Protein AF-A0AAU9XIG7-F1 (afdb_monomer_lite)

Sequence (114 aa):
MHVGFRYLTNIAGVFAHSSILSTRSTVFETIRKERELNEDQKFPALFMWNGRKDKNWLRWAAHTAECFMDLKIQTDFQVNYAMQGHEIISDEIFYLRRWVEQMIPNLDRNANYH

pLDDT: mean 87.99, std 13.89, range [39.47, 98.31]

Structure (mmCIF, N/CA/C/O backbone):
data_AF-A0AAU9XIG7-F1
#
_entry.id   AF-A0AAU9XIG7-F1
#
loop_
_atom_site.group_PDB
_atom_site.id
_atom_site.type_symbol
_atom_site.label_atom_id
_atom_site.label_alt_id
_atom_site.label_comp_id
_atom_site.label_asym_id
_atom_site.label_entity_id
_atom_site.label_seq_id
_atom_site.pdbx_PDB_ins_code
_atom_site.Cartn_x
_atom_site.Cartn_y
_atom_site.Cartn_z
_atom_site.occupancy
_atom_site.B_iso_or_equiv
_atom_site.auth_seq_id
_atom_site.auth_comp_id
_atom_site.auth_asym_id
_atom_site.auth_atom_id
_atom_site.pdbx_PDB_model_num
ATOM 1 N N . MET A 1 1 ? -6.261 -3.124 -3.056 1.00 95.69 1 MET A N 1
ATOM 2 C CA . MET A 1 1 ? -6.395 -2.006 -2.088 1.00 95.69 1 MET A CA 1
ATOM 3 C C . MET A 1 1 ? -7.810 -1.864 -1.521 1.00 95.69 1 MET A C 1
ATOM 5 O O . MET A 1 1 ? -7.970 -2.156 -0.348 1.00 95.69 1 MET A O 1
ATOM 9 N N . HIS A 1 2 ? -8.847 -1.497 -2.294 1.00 97.31 2 HIS A N 1
ATOM 10 C CA . HIS A 1 2 ? -10.202 -1.275 -1.738 1.00 97.31 2 HIS A CA 1
ATOM 11 C C . HIS A 1 2 ? -10.754 -2.428 -0.886 1.00 97.31 2 HIS A C 1
ATOM 13 O O . HIS A 1 2 ? -11.307 -2.168 0.174 1.00 97.31 2 HIS A O 1
ATOM 19 N N . VAL A 1 3 ? -10.600 -3.678 -1.330 1.00 97.19 3 VAL A N 1
ATOM 20 C CA . VAL A 1 3 ? -11.123 -4.844 -0.598 1.00 97.19 3 VAL A CA 1
ATOM 21 C C . VAL A 1 3 ? -10.411 -5.039 0.745 1.00 97.19 3 VAL A C 1
ATOM 23 O O . VAL A 1 3 ? -11.060 -5.053 1.788 1.00 97.19 3 VAL A O 1
ATOM 26 N N . GLY A 1 4 ? -9.077 -5.121 0.728 1.00 97.25 4 GLY A N 1
ATOM 27 C CA . GLY A 1 4 ? -8.281 -5.386 1.932 1.00 97.25 4 GLY A CA 1
ATOM 28 C C . GLY A 1 4 ? -8.365 -4.292 2.998 1.00 97.25 4 GLY A C 1
ATOM 29 O O . GLY A 1 4 ? -8.332 -4.598 4.177 1.00 97.25 4 GLY A O 1
ATOM 30 N N . PHE A 1 5 ? -8.539 -3.027 2.609 1.00 97.62 5 PHE A N 1
ATOM 31 C CA . PHE A 1 5 ? -8.561 -1.914 3.570 1.00 97.62 5 PHE A CA 1
ATOM 32 C C . PHE A 1 5 ? -9.958 -1.448 3.992 1.00 97.62 5 PHE A C 1
ATOM 34 O O . PHE A 1 5 ? -10.059 -0.540 4.808 1.00 97.62 5 PHE A O 1
ATOM 41 N N . ARG A 1 6 ? -11.031 -2.010 3.423 1.00 96.69 6 ARG A N 1
ATOM 42 C CA . ARG A 1 6 ? -12.412 -1.621 3.779 1.00 96.69 6 ARG A CA 1
ATOM 43 C C . ARG A 1 6 ? -13.279 -2.773 4.258 1.00 96.69 6 ARG A C 1
ATOM 45 O O . ARG A 1 6 ? -14.289 -2.527 4.900 1.00 96.69 6 ARG A O 1
ATOM 52 N N . TYR A 1 7 ? -12.947 -4.001 3.872 1.00 95.62 7 TYR A N 1
ATOM 53 C CA . TYR A 1 7 ? -13.810 -5.157 4.116 1.00 95.62 7 TYR A CA 1
ATOM 54 C C . TYR A 1 7 ? -13.054 -6.340 4.720 1.00 95.62 7 TYR A C 1
ATOM 56 O O . TYR A 1 7 ? -13.626 -7.072 5.517 1.00 95.62 7 TYR A O 1
ATOM 64 N N . LEU A 1 8 ? -11.780 -6.530 4.360 1.00 95.12 8 LEU A N 1
ATOM 65 C CA . LEU A 1 8 ? -10.948 -7.645 4.824 1.00 95.12 8 LEU A CA 1
ATOM 66 C C . LEU A 1 8 ? -9.695 -7.138 5.550 1.00 95.12 8 LEU A C 1
ATOM 68 O O . LEU A 1 8 ? -8.574 -7.461 5.164 1.00 95.12 8 LEU A O 1
ATOM 72 N N . THR A 1 9 ? -9.876 -6.316 6.585 1.00 94.69 9 THR A N 1
ATOM 73 C CA . THR A 1 9 ? -8.765 -5.665 7.310 1.00 94.69 9 THR A CA 1
ATOM 74 C C . THR A 1 9 ? -7.953 -6.624 8.187 1.00 94.69 9 THR A C 1
ATOM 76 O O . THR A 1 9 ? -6.874 -6.270 8.653 1.00 94.69 9 THR A O 1
ATOM 79 N N . ASN A 1 10 ? -8.427 -7.858 8.375 1.00 91.62 10 ASN A N 1
ATOM 80 C CA . ASN A 1 10 ? -7.782 -8.908 9.164 1.00 91.62 10 ASN A CA 1
ATOM 81 C C . ASN A 1 10 ? -6.833 -9.821 8.359 1.00 91.62 10 ASN A C 1
ATOM 83 O O . ASN A 1 10 ? -6.356 -10.821 8.895 1.00 91.62 10 ASN A O 1
ATOM 87 N N . ILE A 1 11 ? -6.568 -9.519 7.085 1.00 95.12 11 ILE A N 1
ATOM 88 C CA . ILE A 1 11 ? -5.573 -10.246 6.281 1.00 95.12 11 ILE A CA 1
ATOM 89 C C . ILE A 1 11 ? -4.152 -9.752 6.583 1.00 95.12 11 ILE A C 1
ATOM 91 O O . ILE A 1 11 ? -3.956 -8.620 7.017 1.00 95.12 11 ILE A O 1
ATOM 95 N N . ALA A 1 12 ? -3.145 -10.586 6.313 1.00 94.88 12 ALA A N 1
ATOM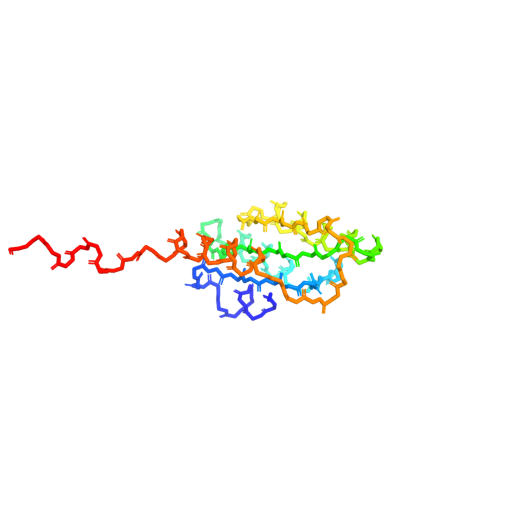 96 C CA . ALA A 1 12 ? -1.747 -10.248 6.597 1.00 94.88 12 ALA A CA 1
ATOM 97 C C . ALA A 1 12 ? -1.232 -9.064 5.756 1.00 94.88 12 ALA A C 1
ATOM 99 O O . ALA A 1 12 ? -0.480 -8.222 6.243 1.00 94.88 12 ALA A O 1
ATOM 100 N N . GLY A 1 13 ? -1.653 -8.980 4.493 1.00 96.88 13 GLY A N 1
ATOM 101 C CA . GLY A 1 13 ? -1.143 -7.970 3.583 1.00 96.88 13 GLY A CA 1
ATOM 102 C C . GLY A 1 13 ? -1.942 -7.829 2.291 1.00 96.88 13 GLY A C 1
ATOM 103 O O . GLY A 1 13 ? -2.711 -8.705 1.899 1.00 96.88 13 GLY A O 1
ATOM 104 N N . VAL A 1 14 ? -1.735 -6.702 1.620 1.00 97.94 14 VAL A N 1
ATOM 105 C CA . VAL A 1 14 ? -2.240 -6.365 0.291 1.00 97.94 14 VAL A CA 1
ATOM 106 C C . VAL A 1 14 ? -1.040 -6.011 -0.575 1.00 97.94 14 VAL A C 1
ATOM 108 O O . VAL A 1 14 ? -0.219 -5.199 -0.171 1.00 97.94 14 VAL A O 1
ATOM 111 N N . PHE A 1 15 ? -0.959 -6.545 -1.789 1.00 96.38 15 PHE A N 1
ATOM 112 C CA . PHE A 1 15 ? -0.013 -6.055 -2.789 1.00 96.38 15 PHE A CA 1
ATOM 113 C C . PHE A 1 15 ? -0.753 -5.353 -3.932 1.00 96.38 15 PHE A C 1
ATOM 115 O O . PHE A 1 15 ? -1.921 -5.646 -4.212 1.00 96.38 15 PHE A O 1
ATOM 122 N N . ALA A 1 16 ? -0.099 -4.386 -4.567 1.00 95.06 16 ALA A N 1
ATOM 123 C CA . ALA A 1 16 ? -0.656 -3.612 -5.663 1.00 95.06 16 ALA A CA 1
ATOM 124 C C . ALA A 1 16 ? 0.424 -3.299 -6.706 1.00 95.06 16 ALA A C 1
ATOM 126 O O . ALA A 1 16 ? 1.446 -2.684 -6.401 1.00 95.06 16 ALA A O 1
ATOM 127 N N . HIS A 1 17 ? 0.179 -3.707 -7.949 1.00 90.75 17 HIS A N 1
ATOM 128 C CA . HIS A 1 17 ? 1.080 -3.460 -9.071 1.00 90.75 17 HIS A CA 1
ATOM 129 C C . HIS A 1 17 ? 0.527 -2.364 -9.966 1.00 90.75 17 HIS A C 1
ATOM 131 O O . HIS A 1 17 ? -0.654 -2.399 -10.315 1.00 90.75 17 HIS A O 1
ATOM 137 N N . SER A 1 18 ? 1.366 -1.386 -10.306 1.00 89.50 18 SER A N 1
ATOM 138 C CA . SER A 1 18 ? 1.028 -0.280 -11.206 1.00 89.50 18 SER A CA 1
ATOM 139 C C . SER A 1 18 ? -0.339 0.338 -10.893 1.00 89.50 18 SER A C 1
ATOM 141 O O . SER A 1 18 ? -1.140 0.595 -11.783 1.00 89.50 18 SER A O 1
ATOM 143 N N . SER A 1 19 ? -0.634 0.526 -9.607 1.00 92.44 19 SER A N 1
ATOM 144 C CA . SER A 1 19 ? -1.968 0.861 -9.108 1.00 92.44 19 SER A CA 1
ATOM 145 C C . SER A 1 19 ? -1.915 2.091 -8.217 1.00 92.44 19 SER A C 1
ATOM 147 O O . SER A 1 19 ? -1.003 2.243 -7.405 1.00 92.44 19 SER A O 1
ATOM 149 N N . ILE A 1 20 ? -2.940 2.932 -8.326 1.00 96.00 20 ILE A N 1
ATOM 150 C CA . ILE A 1 20 ? -3.071 4.177 -7.566 1.00 96.00 20 ILE A CA 1
ATOM 151 C C . ILE A 1 20 ? -4.441 4.254 -6.900 1.00 96.00 20 ILE A C 1
ATOM 153 O O . ILE A 1 20 ? -5.388 3.575 -7.305 1.00 96.00 20 ILE A O 1
ATOM 157 N N . LEU A 1 21 ? -4.558 5.118 -5.898 1.00 96.94 21 LEU A N 1
ATOM 158 C CA . LEU A 1 21 ? -5.838 5.598 -5.398 1.00 96.94 21 LEU A CA 1
ATOM 159 C C . LEU A 1 21 ? -5.935 7.102 -5.640 1.00 96.94 21 LEU A C 1
ATOM 161 O O . LEU A 1 21 ? -4.947 7.829 -5.572 1.00 96.94 21 LEU A O 1
ATOM 165 N N . SER A 1 22 ? -7.148 7.589 -5.889 1.00 93.25 22 SER A N 1
ATOM 166 C CA . SER A 1 22 ? -7.399 9.030 -5.869 1.00 93.25 22 SER A CA 1
ATOM 167 C C . SER A 1 22 ? -7.125 9.594 -4.473 1.00 93.25 22 SER A C 1
ATOM 169 O O . SER A 1 22 ? -7.426 8.931 -3.481 1.00 93.25 22 SER A O 1
ATOM 171 N N . THR A 1 23 ? -6.696 10.852 -4.383 1.00 87.38 23 THR A N 1
ATOM 172 C CA . THR A 1 23 ? -6.423 11.551 -3.109 1.00 87.38 23 THR A CA 1
ATOM 173 C C . THR A 1 23 ? -7.605 11.554 -2.135 1.00 87.38 23 THR A C 1
ATOM 175 O O . THR A 1 23 ? -7.422 11.539 -0.924 1.00 87.38 23 THR A O 1
ATOM 178 N N . ARG A 1 24 ? -8.835 11.520 -2.663 1.00 92.19 24 ARG A N 1
ATOM 179 C CA . ARG A 1 24 ? -10.092 11.451 -1.898 1.00 92.19 24 ARG A CA 1
ATOM 180 C C . ARG A 1 24 ? -10.689 10.044 -1.851 1.00 92.19 24 ARG A C 1
ATOM 182 O O . ARG A 1 24 ? -11.903 9.889 -1.741 1.00 92.19 24 ARG A O 1
ATOM 189 N N . SER A 1 25 ? -9.863 9.012 -2.017 1.00 97.12 25 SER A N 1
ATOM 190 C CA . SER A 1 25 ? -10.346 7.634 -1.985 1.00 97.12 25 SER A CA 1
ATOM 191 C C . SER A 1 25 ? -11.010 7.349 -0.646 1.00 97.12 25 SER A C 1
ATOM 193 O O . SER A 1 25 ? -10.441 7.609 0.415 1.00 97.12 25 SER A O 1
ATOM 195 N N . THR A 1 26 ? -12.185 6.728 -0.697 1.00 97.38 26 THR A N 1
ATOM 196 C CA . THR A 1 26 ? -12.910 6.294 0.501 1.00 97.38 26 THR A CA 1
ATOM 197 C C . THR A 1 26 ? -12.106 5.304 1.344 1.00 97.38 26 THR A C 1
ATOM 199 O O . THR A 1 26 ? -12.439 5.106 2.501 1.00 97.38 26 THR A O 1
ATOM 202 N N . VAL A 1 27 ? -11.060 4.676 0.790 1.00 98.12 27 VAL A N 1
ATOM 203 C CA . VAL A 1 27 ? -10.132 3.823 1.552 1.00 98.12 27 VAL A CA 1
ATOM 204 C C . VAL A 1 27 ? -9.468 4.609 2.677 1.00 98.12 27 VAL A C 1
ATOM 206 O O . VAL A 1 27 ? -9.472 4.149 3.812 1.00 98.12 27 VAL A O 1
ATOM 209 N N . PHE A 1 28 ? -8.940 5.797 2.378 1.00 97.94 28 PHE A N 1
ATOM 210 C CA . PHE A 1 28 ? -8.247 6.614 3.372 1.00 97.94 28 PHE A CA 1
ATOM 211 C C . PHE A 1 28 ? -9.211 7.085 4.463 1.00 97.94 28 PHE A C 1
ATOM 213 O O . PHE A 1 28 ? -8.890 7.003 5.643 1.00 97.94 28 PHE A O 1
ATOM 220 N N . GLU A 1 29 ? -10.421 7.492 4.074 1.00 96.88 29 GLU A N 1
ATOM 221 C CA . GLU A 1 29 ? -11.477 7.879 5.015 1.00 96.88 29 GLU A CA 1
ATOM 222 C C . GLU A 1 29 ? -11.920 6.721 5.915 1.00 96.88 29 GLU A C 1
ATOM 224 O O . GLU A 1 29 ? -12.108 6.917 7.113 1.00 96.88 29 GLU A O 1
ATOM 229 N N . THR A 1 30 ? -12.069 5.511 5.367 1.00 96.88 30 THR A N 1
ATOM 230 C CA . THR A 1 30 ? -12.408 4.321 6.159 1.00 96.88 30 THR A CA 1
ATOM 231 C C . THR A 1 30 ? -11.323 4.025 7.194 1.00 96.88 30 THR A C 1
ATOM 233 O O . THR A 1 30 ? -11.650 3.887 8.368 1.00 96.88 30 THR A O 1
ATOM 236 N N . ILE A 1 31 ? -10.045 4.020 6.795 1.00 97.19 31 ILE A N 1
ATOM 237 C CA . ILE A 1 31 ? -8.927 3.765 7.718 1.00 97.19 31 ILE A CA 1
ATOM 238 C C . ILE A 1 31 ? -8.881 4.817 8.836 1.00 97.19 31 ILE A C 1
ATOM 240 O O . ILE A 1 31 ? -8.710 4.453 9.998 1.00 97.19 31 ILE A O 1
ATOM 244 N N . ARG A 1 32 ? -9.049 6.111 8.512 1.00 96.25 32 ARG A N 1
ATOM 245 C CA . ARG A 1 32 ? -9.079 7.190 9.521 1.00 96.25 32 ARG A CA 1
ATOM 246 C C . ARG A 1 32 ? -10.181 6.962 10.547 1.00 96.25 32 ARG A C 1
ATOM 248 O O . ARG A 1 32 ? -9.893 6.912 11.735 1.00 96.25 32 ARG A O 1
ATOM 255 N N . LYS A 1 33 ? -11.416 6.760 10.082 1.00 96.38 33 LYS A N 1
ATOM 256 C CA . LYS A 1 33 ? -12.581 6.572 10.957 1.00 96.38 33 LYS A CA 1
ATOM 257 C C . LYS A 1 33 ? -12.454 5.341 11.843 1.00 96.38 33 LYS A C 1
ATOM 259 O O . LYS A 1 33 ? -12.781 5.396 13.020 1.00 96.38 33 LYS A O 1
ATOM 264 N N . GLU A 1 34 ? -11.985 4.227 11.292 1.00 95.50 34 GLU A N 1
ATOM 265 C CA . GLU A 1 34 ? -11.788 3.006 12.074 1.00 95.50 34 GLU A CA 1
ATOM 266 C C . GLU A 1 34 ? -10.712 3.186 13.153 1.00 95.50 34 GLU A C 1
ATOM 268 O O . GLU A 1 34 ? -10.898 2.705 14.266 1.00 95.50 34 GLU A O 1
ATOM 273 N N . ARG A 1 35 ? -9.641 3.941 12.871 1.00 93.56 35 ARG A N 1
ATOM 274 C CA . ARG A 1 35 ? -8.614 4.283 13.870 1.00 93.56 35 ARG A CA 1
ATOM 275 C C . ARG A 1 35 ? -9.097 5.267 14.930 1.00 93.56 35 ARG A C 1
ATOM 277 O O . ARG A 1 35 ? -8.706 5.142 16.081 1.00 93.56 35 ARG A O 1
ATOM 284 N N . GLU A 1 36 ? -9.938 6.230 14.561 1.00 95.62 36 GLU A N 1
ATOM 285 C CA . GLU A 1 36 ? -10.582 7.136 15.524 1.00 95.62 36 GLU A CA 1
ATOM 286 C C . GLU A 1 36 ? -11.482 6.369 16.504 1.00 95.62 36 GLU A C 1
ATOM 288 O O . GLU A 1 36 ? -11.570 6.731 17.674 1.00 95.62 36 GLU A O 1
ATOM 293 N N . LEU A 1 37 ? -12.140 5.305 16.033 1.00 95.44 37 LEU A N 1
ATOM 294 C CA . LEU A 1 37 ? -12.983 4.438 16.860 1.00 95.44 37 LEU A CA 1
ATOM 295 C C . LEU A 1 37 ? -12.170 3.434 17.689 1.00 95.44 37 LEU A C 1
ATOM 297 O O . LEU A 1 37 ? -12.574 3.091 18.799 1.00 95.44 37 LEU A O 1
ATOM 301 N N . ASN A 1 38 ? -11.062 2.937 17.141 1.00 94.12 38 ASN A N 1
ATOM 302 C CA . ASN A 1 38 ? -10.185 1.961 17.771 1.00 94.12 38 ASN A CA 1
ATOM 303 C C . ASN A 1 38 ? -8.732 2.195 17.334 1.00 94.12 38 ASN A C 1
ATOM 305 O O . ASN A 1 38 ? -8.323 1.769 16.252 1.00 94.12 38 ASN A O 1
ATOM 309 N N . GLU A 1 39 ? -7.938 2.837 18.191 1.00 90.38 39 GLU A N 1
ATOM 310 C CA . GLU A 1 39 ? -6.537 3.170 17.896 1.00 90.38 39 GLU A CA 1
ATOM 311 C C . GLU A 1 39 ? -5.671 1.918 17.657 1.00 90.38 39 GLU A C 1
ATOM 313 O O . GLU A 1 39 ? -4.759 1.941 16.828 1.00 90.38 39 GLU A O 1
ATOM 318 N N . ASP A 1 40 ? -6.022 0.798 18.298 1.00 90.81 40 ASP A N 1
ATOM 319 C CA . ASP A 1 40 ? -5.342 -0.494 18.164 1.00 90.81 40 ASP A CA 1
ATOM 320 C C . ASP A 1 40 ? -5.809 -1.304 16.940 1.00 90.81 40 ASP A C 1
ATOM 322 O O . ASP A 1 40 ? -5.346 -2.432 16.717 1.00 90.81 40 ASP A O 1
ATOM 326 N N . GLN A 1 41 ? -6.732 -0.763 16.131 1.00 92.19 41 GLN A N 1
ATOM 327 C CA . GLN A 1 41 ? -7.214 -1.425 14.923 1.00 92.19 41 GLN A CA 1
ATOM 328 C C . GLN A 1 41 ? -6.047 -1.702 13.974 1.00 92.19 41 GLN A C 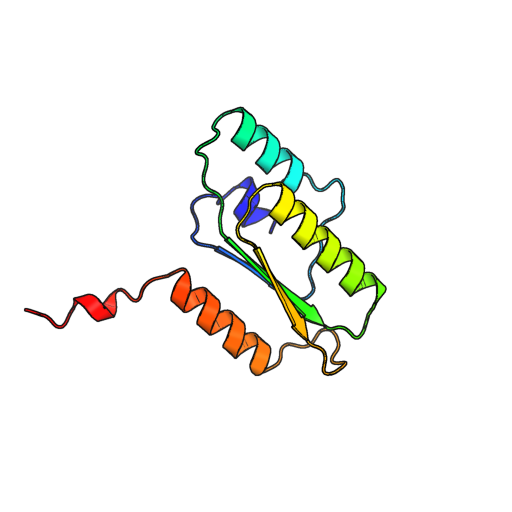1
ATOM 330 O O . GLN A 1 41 ? -5.413 -0.802 13.414 1.00 92.19 41 GLN A O 1
ATOM 335 N N . LYS A 1 42 ? -5.796 -2.991 13.745 1.00 91.75 42 LYS A N 1
ATOM 336 C CA . LYS A 1 42 ? -4.796 -3.439 12.781 1.00 91.75 42 LYS A CA 1
ATOM 337 C C . LYS A 1 42 ? -5.361 -3.395 11.367 1.00 91.75 42 LYS A C 1
ATOM 339 O O . LYS A 1 42 ? -6.543 -3.643 11.131 1.00 91.75 42 LYS A O 1
ATOM 344 N N . PHE A 1 43 ? -4.467 -3.109 10.434 1.00 96.88 43 PHE A N 1
ATOM 345 C CA . PHE A 1 43 ? -4.719 -3.099 9.001 1.00 96.88 43 PHE A CA 1
ATOM 346 C C . PHE A 1 43 ? -3.635 -3.916 8.299 1.00 96.88 43 PHE A C 1
ATOM 348 O O . PHE A 1 43 ? -2.522 -4.011 8.829 1.00 96.88 43 PHE A O 1
ATOM 355 N N . PRO A 1 44 ? -3.925 -4.476 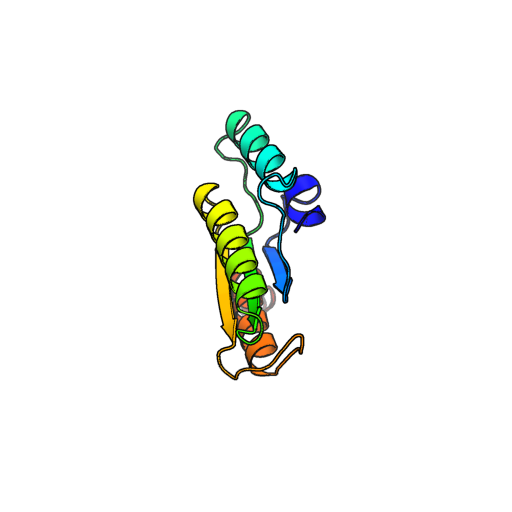7.113 1.00 97.38 44 PRO A N 1
ATOM 356 C CA . PRO A 1 44 ? -2.940 -5.241 6.368 1.00 97.38 44 PRO A CA 1
ATOM 357 C C . PRO A 1 44 ? -1.747 -4.365 5.985 1.00 97.38 44 PRO A C 1
ATOM 359 O O . PRO A 1 44 ? -1.913 -3.188 5.652 1.00 97.38 44 PRO A O 1
ATOM 362 N N . ALA A 1 45 ? -0.552 -4.954 5.964 1.00 97.56 45 ALA A N 1
ATOM 363 C CA . ALA A 1 45 ? 0.604 -4.314 5.348 1.00 97.56 45 ALA A CA 1
ATOM 364 C C . ALA A 1 45 ? 0.368 -4.122 3.839 1.00 97.56 45 ALA A C 1
ATOM 366 O O . ALA A 1 45 ? -0.405 -4.855 3.217 1.00 97.56 45 ALA A O 1
ATOM 367 N N . LEU A 1 46 ? 1.036 -3.147 3.230 1.00 98.31 46 LEU A N 1
ATOM 368 C CA . LEU A 1 46 ? 0.895 -2.816 1.818 1.00 98.31 46 LEU A CA 1
ATOM 369 C C . LEU A 1 46 ? 2.227 -2.964 1.086 1.00 98.31 46 LEU A C 1
ATOM 371 O O . LEU A 1 46 ? 3.186 -2.279 1.411 1.00 98.31 46 LEU A O 1
ATOM 375 N N . PHE A 1 47 ? 2.265 -3.779 0.039 1.00 97.81 47 PHE A N 1
ATOM 376 C CA . PHE A 1 47 ? 3.345 -3.770 -0.944 1.00 97.81 47 PHE A CA 1
ATOM 377 C C . PHE A 1 47 ? 2.881 -3.071 -2.218 1.00 97.81 47 PHE A C 1
ATOM 379 O O . PHE A 1 47 ? 1.827 -3.393 -2.768 1.00 97.81 47 PHE A O 1
ATOM 386 N N . MET A 1 48 ? 3.666 -2.129 -2.721 1.00 96.25 48 MET A N 1
ATOM 387 C CA . MET A 1 48 ? 3.393 -1.441 -3.976 1.00 96.25 48 MET A CA 1
ATOM 388 C C . MET A 1 48 ? 4.587 -1.555 -4.906 1.00 96.25 48 MET A C 1
ATOM 390 O O . MET A 1 48 ? 5.707 -1.254 -4.511 1.00 96.25 48 MET A O 1
ATOM 394 N N . TRP A 1 49 ? 4.336 -1.908 -6.162 1.00 92.62 49 TRP A N 1
ATOM 395 C CA . TRP A 1 49 ? 5.364 -1.953 -7.196 1.00 92.62 49 TRP A CA 1
ATOM 396 C C . TRP A 1 49 ? 4.936 -1.157 -8.419 1.00 92.62 49 TRP A C 1
ATOM 398 O O . TRP A 1 49 ? 3.832 -1.350 -8.928 1.00 92.62 49 TRP A O 1
ATOM 408 N N . ASN A 1 50 ? 5.802 -0.265 -8.901 1.00 90.38 50 ASN A N 1
ATOM 409 C CA . ASN A 1 50 ? 5.499 0.598 -10.042 1.00 90.38 50 ASN A CA 1
ATOM 410 C C . ASN A 1 50 ? 6.701 0.759 -10.980 1.00 90.38 50 ASN A C 1
ATOM 412 O O . ASN A 1 50 ? 7.843 0.890 -10.540 1.00 90.38 50 ASN A O 1
ATOM 416 N N . GLY A 1 51 ? 6.442 0.804 -12.287 1.00 85.62 51 GLY A N 1
ATOM 417 C CA . GLY A 1 51 ? 7.447 1.159 -13.290 1.00 85.62 51 GLY A CA 1
ATOM 418 C C . GLY A 1 51 ? 7.706 2.667 -13.352 1.00 85.62 51 GLY A C 1
ATOM 419 O O . GLY A 1 51 ? 6.804 3.480 -13.154 1.00 85.62 51 GLY A O 1
ATOM 420 N N . ARG A 1 52 ? 8.942 3.068 -13.678 1.00 81.94 52 ARG A N 1
ATOM 421 C CA . ARG A 1 52 ? 9.330 4.488 -13.813 1.00 81.94 52 ARG A CA 1
ATOM 422 C C . ARG A 1 52 ? 8.939 5.136 -15.149 1.00 81.94 52 ARG A C 1
ATOM 424 O O . ARG A 1 52 ? 9.041 6.356 -15.280 1.00 81.94 52 ARG A O 1
ATOM 431 N N . LYS A 1 53 ? 8.535 4.344 -16.150 1.00 80.88 53 LYS A N 1
ATOM 432 C CA . LYS A 1 53 ? 8.330 4.816 -17.533 1.00 80.88 53 LYS A CA 1
ATOM 433 C C . LYS A 1 53 ? 7.337 5.980 -17.622 1.00 80.88 53 LYS A C 1
ATOM 435 O O . LYS A 1 53 ? 7.620 6.958 -18.311 1.00 80.88 53 LYS A O 1
ATOM 440 N N . ASP A 1 54 ? 6.220 5.8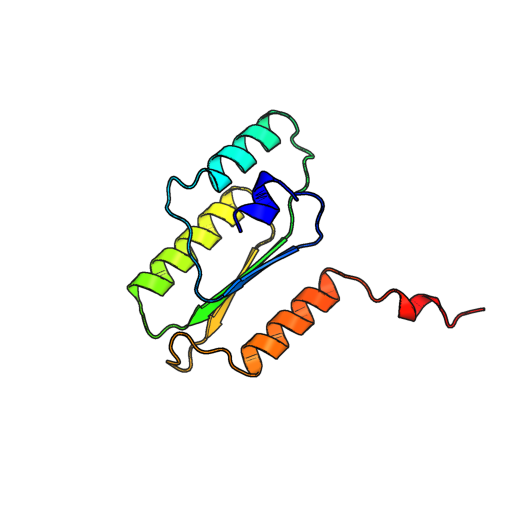99 -16.901 1.00 84.56 54 ASP A N 1
ATOM 441 C CA . ASP A 1 54 ? 5.252 6.991 -16.791 1.00 84.56 54 ASP A CA 1
ATOM 442 C C . ASP A 1 54 ? 5.497 7.795 -15.505 1.00 84.56 54 ASP A C 1
ATOM 444 O O . ASP A 1 54 ? 5.204 7.353 -14.392 1.00 84.56 54 ASP A O 1
ATOM 448 N N . LYS A 1 55 ? 6.045 9.005 -15.662 1.00 87.00 55 LYS A N 1
ATOM 449 C CA . LYS A 1 55 ? 6.382 9.891 -14.537 1.00 87.00 55 LYS A CA 1
ATOM 450 C C . LYS A 1 55 ? 5.151 10.383 -13.775 1.00 87.00 55 LYS A C 1
ATOM 452 O O . LYS A 1 55 ? 5.255 10.609 -12.570 1.00 87.00 55 LYS A O 1
ATOM 457 N N . ASN A 1 56 ? 4.022 10.583 -14.453 1.00 91.12 56 ASN A N 1
ATOM 458 C CA . ASN A 1 56 ? 2.797 11.046 -13.803 1.00 91.12 56 ASN A CA 1
ATOM 459 C C . ASN A 1 56 ? 2.185 9.909 -12.995 1.00 91.12 56 ASN A C 1
ATOM 461 O O . ASN A 1 56 ? 1.856 10.100 -11.826 1.00 91.12 56 ASN A O 1
ATOM 465 N N . TRP A 1 57 ? 2.144 8.711 -13.580 1.00 88.94 57 TRP A N 1
ATOM 466 C CA . TRP A 1 57 ? 1.692 7.518 -12.878 1.00 88.94 57 TRP A CA 1
ATOM 467 C C . TRP A 1 57 ? 2.544 7.225 -11.644 1.00 88.94 57 TRP A C 1
ATOM 469 O O . TRP A 1 57 ? 2.008 7.051 -10.551 1.00 88.94 57 TRP A O 1
ATOM 479 N N . LEU A 1 58 ? 3.875 7.264 -11.783 1.00 91.62 58 LEU A N 1
ATOM 480 C CA . LEU A 1 58 ? 4.790 7.057 -10.661 1.00 91.62 58 LEU A CA 1
ATOM 481 C C . LEU A 1 58 ? 4.571 8.089 -9.546 1.00 91.62 58 LEU A C 1
ATOM 483 O O . LEU A 1 58 ? 4.581 7.726 -8.373 1.00 91.62 58 LEU A O 1
ATOM 487 N N . ARG A 1 59 ? 4.340 9.361 -9.895 1.00 94.44 59 ARG A N 1
ATOM 488 C CA . ARG A 1 59 ? 4.010 10.409 -8.917 1.00 94.44 59 ARG A CA 1
ATOM 489 C C . ARG A 1 59 ? 2.713 10.108 -8.169 1.00 94.44 59 ARG A C 1
ATOM 491 O O . ARG A 1 59 ? 2.667 10.273 -6.956 1.00 94.44 59 ARG A O 1
ATOM 498 N N . TRP A 1 60 ? 1.673 9.654 -8.863 1.00 95.56 60 TRP A N 1
ATOM 499 C CA . TRP A 1 60 ? 0.402 9.294 -8.228 1.00 95.56 60 TRP A CA 1
ATOM 500 C C . TRP A 1 60 ? 0.507 8.033 -7.366 1.00 95.56 60 TRP A C 1
ATOM 502 O O . TRP A 1 60 ? -0.117 7.957 -6.307 1.00 95.56 60 TRP A O 1
ATOM 512 N N . ALA A 1 61 ? 1.325 7.067 -7.778 1.00 95.75 61 ALA A N 1
ATOM 513 C CA . ALA A 1 61 ? 1.604 5.872 -6.995 1.00 95.75 61 ALA A CA 1
ATOM 514 C C . ALA A 1 61 ? 2.402 6.195 -5.726 1.00 95.75 61 ALA A C 1
ATOM 516 O O . ALA A 1 61 ? 2.032 5.734 -4.648 1.00 95.75 61 ALA A O 1
ATOM 517 N N . ALA A 1 62 ? 3.434 7.039 -5.835 1.00 96.38 62 ALA A N 1
ATOM 518 C CA . ALA A 1 62 ? 4.190 7.532 -4.686 1.00 96.38 62 ALA A CA 1
ATOM 519 C C . ALA A 1 62 ? 3.273 8.279 -3.710 1.00 96.38 62 ALA A C 1
ATOM 521 O O . ALA A 1 62 ? 3.262 7.975 -2.523 1.00 96.38 62 ALA A O 1
ATOM 522 N N . HIS A 1 63 ? 2.411 9.161 -4.220 1.00 97.25 63 HIS A N 1
ATOM 523 C CA . HIS A 1 63 ? 1.449 9.873 -3.385 1.00 97.25 63 HIS A CA 1
ATOM 524 C C . HIS A 1 63 ? 0.427 8.939 -2.708 1.00 97.25 63 HIS A C 1
ATOM 526 O O . HIS A 1 63 ? 0.049 9.148 -1.558 1.00 97.25 63 HIS A O 1
ATOM 532 N N . THR A 1 64 ? -0.006 7.877 -3.397 1.00 98.06 64 THR A N 1
ATOM 533 C CA . THR A 1 64 ? -0.849 6.833 -2.793 1.00 98.06 64 THR A CA 1
ATOM 534 C C . THR A 1 64 ? -0.122 6.162 -1.624 1.00 98.06 64 THR A C 1
ATOM 536 O O . THR A 1 64 ? -0.718 6.004 -0.561 1.00 98.06 64 THR A O 1
ATOM 539 N N . ALA A 1 65 ? 1.155 5.800 -1.796 1.00 98.06 65 ALA A N 1
ATOM 540 C CA . ALA A 1 65 ? 1.967 5.190 -0.745 1.00 98.06 65 ALA A CA 1
ATOM 541 C C . ALA A 1 65 ? 2.174 6.134 0.451 1.00 98.06 65 ALA A C 1
ATOM 543 O O . ALA A 1 65 ? 1.979 5.711 1.587 1.00 98.06 65 ALA A O 1
ATOM 544 N N . GLU A 1 66 ? 2.479 7.411 0.203 1.00 97.88 66 GLU A N 1
ATOM 545 C CA . GLU A 1 66 ? 2.585 8.449 1.241 1.00 97.88 66 GLU A CA 1
ATOM 546 C C . GLU A 1 66 ? 1.300 8.540 2.071 1.00 97.88 66 GLU A C 1
ATOM 548 O O . GLU A 1 66 ? 1.352 8.477 3.296 1.00 97.88 66 GLU A O 1
ATOM 553 N N . CYS A 1 67 ? 0.131 8.568 1.420 1.00 97.75 67 CYS A N 1
ATOM 554 C CA . CYS A 1 67 ? -1.155 8.595 2.118 1.00 97.75 67 CYS A CA 1
ATOM 555 C C . CYS A 1 67 ? -1.354 7.375 3.038 1.00 97.75 67 CYS A C 1
ATOM 557 O O . CYS A 1 67 ? -1.903 7.514 4.130 1.00 97.75 67 CYS A O 1
ATOM 559 N N . PHE A 1 68 ? -0.916 6.179 2.631 1.00 97.94 68 PHE A N 1
ATOM 560 C CA . PHE A 1 68 ? -0.948 4.992 3.495 1.00 97.94 68 PHE A CA 1
ATOM 561 C C . PHE A 1 68 ? 0.053 5.090 4.661 1.00 97.94 68 PHE A C 1
ATOM 563 O O . PHE A 1 68 ? -0.295 4.750 5.794 1.00 97.94 68 PHE A O 1
ATOM 570 N N . MET A 1 69 ? 1.267 5.590 4.417 1.00 97.62 69 MET A N 1
ATOM 571 C CA . MET A 1 69 ? 2.291 5.788 5.452 1.00 97.62 69 MET A CA 1
ATOM 572 C C . MET A 1 69 ? 1.867 6.822 6.505 1.00 97.62 69 MET A C 1
ATOM 574 O O . MET A 1 69 ? 2.067 6.597 7.701 1.00 97.62 69 MET A O 1
ATOM 578 N N . ASP A 1 70 ? 1.223 7.915 6.091 1.00 96.56 70 ASP A N 1
ATOM 579 C CA . ASP A 1 70 ? 0.667 8.932 6.993 1.00 96.56 70 ASP A CA 1
ATOM 580 C C . ASP A 1 70 ? -0.398 8.338 7.918 1.00 96.56 70 ASP A C 1
ATOM 582 O O . ASP A 1 70 ? -0.443 8.639 9.113 1.00 96.56 70 ASP A O 1
ATOM 586 N N . LEU A 1 71 ? -1.191 7.404 7.387 1.00 95.81 71 LEU A N 1
ATOM 587 C CA . LEU A 1 71 ? -2.155 6.597 8.135 1.00 95.81 71 LEU A CA 1
ATOM 588 C C . LEU A 1 71 ? -1.505 5.456 8.929 1.00 95.81 71 LEU A C 1
ATOM 590 O O . LEU A 1 71 ? -2.212 4.573 9.403 1.00 95.81 71 LEU A O 1
ATOM 594 N N . LYS A 1 72 ? -0.174 5.452 9.078 1.00 96.00 72 LYS A N 1
ATOM 595 C CA . LYS A 1 72 ? 0.621 4.450 9.807 1.00 96.00 72 LYS A CA 1
ATOM 596 C C . LYS A 1 72 ? 0.362 3.017 9.341 1.00 96.00 72 LYS A C 1
ATOM 598 O O . LYS A 1 72 ? 0.357 2.088 10.150 1.00 96.00 72 LYS A O 1
ATOM 603 N N . ILE A 1 73 ? 0.117 2.833 8.047 1.00 97.19 73 ILE A N 1
ATOM 604 C CA . ILE A 1 73 ? 0.103 1.517 7.414 1.00 97.19 73 ILE A CA 1
ATOM 605 C C . ILE A 1 73 ? 1.537 1.161 7.035 1.00 97.19 73 ILE A C 1
ATOM 607 O O . ILE A 1 73 ? 2.211 1.938 6.353 1.00 97.19 73 ILE A O 1
ATOM 611 N N . GLN A 1 74 ? 2.001 -0.019 7.454 1.00 96.81 74 GLN A N 1
ATOM 612 C CA . GLN A 1 74 ? 3.285 -0.554 7.004 1.00 96.81 74 GLN A CA 1
ATOM 613 C C . GLN A 1 74 ? 3.248 -0.686 5.480 1.00 96.81 74 GLN A C 1
ATOM 615 O O . GLN A 1 74 ? 2.485 -1.494 4.955 1.00 96.81 74 GLN A O 1
ATOM 620 N N . THR A 1 75 ? 4.041 0.126 4.784 1.00 97.88 75 THR A N 1
ATOM 621 C CA . THR A 1 75 ? 3.990 0.249 3.326 1.00 97.88 75 THR A CA 1
ATOM 622 C C . THR A 1 75 ? 5.383 0.088 2.731 1.00 97.88 75 THR A C 1
ATOM 624 O O . THR A 1 75 ? 6.267 0.893 3.007 1.00 97.88 75 THR A O 1
ATOM 627 N N . ASP A 1 76 ? 5.556 -0.913 1.873 1.00 97.25 76 ASP A N 1
ATOM 628 C CA . ASP A 1 76 ? 6.763 -1.159 1.092 1.00 97.25 76 ASP A CA 1
ATOM 629 C C . ASP A 1 76 ? 6.541 -0.687 -0.346 1.00 97.25 76 ASP A C 1
ATOM 631 O O . ASP A 1 76 ? 5.873 -1.349 -1.142 1.00 97.25 76 ASP A O 1
ATOM 635 N N . PHE A 1 77 ? 7.092 0.480 -0.684 1.00 96.25 77 PHE A N 1
ATOM 636 C CA . PHE A 1 77 ? 6.986 1.065 -2.020 1.00 96.25 77 PHE A CA 1
ATOM 637 C C . PHE A 1 77 ? 8.251 0.798 -2.840 1.00 96.25 77 PHE A C 1
ATOM 639 O O . PHE A 1 77 ? 9.325 1.319 -2.544 1.00 96.25 77 PHE A O 1
ATOM 646 N N . GLN A 1 78 ? 8.111 -0.004 -3.892 1.00 93.25 78 GLN A N 1
ATOM 647 C CA . GLN A 1 78 ? 9.179 -0.406 -4.799 1.00 93.25 78 GLN A CA 1
ATOM 648 C C . GLN A 1 78 ? 8.995 0.224 -6.183 1.00 93.25 78 GLN A C 1
ATOM 650 O O . GLN A 1 78 ? 7.882 0.323 -6.712 1.00 93.25 78 GLN A O 1
ATOM 655 N N . VAL A 1 79 ? 10.112 0.626 -6.792 1.00 89.50 79 VAL A N 1
ATOM 656 C CA . VAL A 1 79 ? 10.135 1.239 -8.124 1.00 89.50 79 VAL A CA 1
ATOM 657 C C . VAL A 1 79 ? 11.073 0.463 -9.033 1.00 89.50 79 VAL A C 1
ATOM 659 O O . VAL A 1 79 ? 12.260 0.326 -8.739 1.00 89.50 79 VAL A O 1
ATOM 662 N N . ASN A 1 80 ? 10.560 0.020 -10.178 1.00 83.31 80 ASN A N 1
ATOM 663 C CA . ASN A 1 80 ? 11.385 -0.530 -11.241 1.00 83.31 80 ASN A CA 1
ATOM 664 C C . ASN A 1 80 ? 11.997 0.604 -12.083 1.00 83.31 80 ASN A C 1
ATOM 666 O O . ASN A 1 80 ? 11.295 1.333 -12.796 1.00 83.31 80 ASN A O 1
ATOM 670 N N . TYR A 1 81 ? 13.324 0.735 -12.020 1.00 72.75 81 TYR A N 1
ATOM 671 C CA . TYR A 1 81 ? 14.089 1.756 -12.739 1.00 72.75 81 TYR A CA 1
ATOM 672 C C . TYR A 1 81 ? 14.521 1.340 -14.149 1.00 72.75 81 TYR A C 1
ATOM 674 O O . TYR A 1 81 ? 15.011 2.196 -14.887 1.00 72.75 81 TYR A O 1
ATOM 682 N N . ALA A 1 82 ? 14.281 0.093 -14.568 1.00 70.44 82 ALA A N 1
ATOM 683 C CA . ALA A 1 82 ? 14.689 -0.442 -15.871 1.00 70.44 82 ALA A CA 1
ATOM 684 C C . ALA A 1 82 ? 13.907 0.134 -17.079 1.00 70.44 82 ALA A C 1
ATOM 686 O O . ALA A 1 82 ? 13.944 -0.427 -18.168 1.00 70.44 82 ALA A O 1
ATOM 687 N N . MET A 1 83 ? 13.183 1.252 -16.911 1.00 60.44 83 MET A N 1
ATOM 688 C CA . MET A 1 83 ? 12.322 1.900 -17.923 1.00 60.44 83 MET A CA 1
ATOM 689 C C . MET A 1 83 ? 11.216 1.006 -18.517 1.00 60.44 83 MET A C 1
ATOM 691 O O . MET A 1 83 ? 10.575 1.382 -19.501 1.00 60.44 83 MET A O 1
ATOM 695 N N . GLN A 1 84 ? 10.948 -0.142 -17.901 1.00 61.16 84 GLN A N 1
ATOM 696 C CA . GLN A 1 84 ? 9.843 -1.024 -18.262 1.00 61.16 84 GLN A CA 1
ATOM 697 C C . GLN A 1 84 ? 8.497 -0.388 -17.871 1.00 61.16 84 GLN A C 1
ATOM 699 O O . GLN A 1 84 ? 8.411 0.404 -16.926 1.00 61.16 84 GLN A O 1
ATOM 704 N N . GLY A 1 85 ? 7.473 -0.649 -18.689 1.00 60.44 85 GLY A N 1
ATOM 705 C CA . GLY A 1 85 ? 6.133 -0.067 -18.566 1.00 60.44 85 GLY A CA 1
ATOM 706 C C . GLY A 1 85 ? 5.222 -0.857 -17.621 1.00 60.44 85 GLY A C 1
ATOM 707 O O . GLY A 1 85 ? 5.632 -1.227 -16.528 1.00 60.44 85 GLY A O 1
ATOM 708 N N . HIS A 1 86 ? 3.984 -1.108 -18.056 1.00 61.00 86 HIS A N 1
ATOM 709 C CA . HIS A 1 86 ? 2.987 -1.925 -17.350 1.00 61.00 86 HIS A CA 1
ATOM 710 C C . HIS A 1 86 ? 3.220 -3.429 -17.588 1.00 61.00 86 HIS A C 1
ATOM 712 O O . HIS A 1 86 ? 2.374 -4.117 -18.152 1.00 61.00 86 HIS A O 1
ATOM 718 N N . GLU A 1 87 ? 4.393 -3.931 -17.212 1.00 69.56 87 GLU A N 1
ATOM 719 C CA . GLU A 1 87 ? 4.779 -5.336 -17.381 1.00 69.56 87 GLU A CA 1
ATOM 720 C C . GLU A 1 87 ? 5.198 -5.927 -16.034 1.00 69.56 87 GLU A C 1
ATOM 722 O O . GLU A 1 87 ? 5.746 -5.217 -15.188 1.00 69.56 87 GLU A O 1
ATOM 727 N N . ILE A 1 88 ? 4.940 -7.222 -15.847 1.00 72.50 88 ILE A N 1
ATOM 728 C CA . ILE A 1 88 ? 5.435 -7.985 -14.698 1.00 72.50 88 ILE A CA 1
ATOM 729 C C . ILE A 1 88 ? 6.805 -8.553 -15.062 1.00 72.50 88 ILE A C 1
ATOM 731 O O . ILE A 1 88 ? 6.948 -9.189 -16.107 1.00 72.50 88 ILE A O 1
ATOM 735 N N . ILE A 1 89 ? 7.801 -8.351 -14.198 1.00 78.94 89 ILE A N 1
ATOM 736 C CA . ILE A 1 89 ? 9.172 -8.837 -14.420 1.00 78.94 89 ILE A CA 1
ATOM 737 C C . ILE A 1 89 ? 9.654 -9.776 -13.316 1.00 78.94 89 ILE A C 1
ATOM 739 O O . ILE A 1 89 ? 9.120 -9.791 -12.211 1.00 78.94 89 ILE A O 1
ATOM 743 N N . SER A 1 90 ? 10.701 -10.554 -13.592 1.00 83.81 90 SER A N 1
ATOM 744 C CA . SER A 1 90 ? 11.232 -11.534 -12.635 1.00 83.81 90 SER A CA 1
ATOM 745 C C . SER A 1 90 ? 11.641 -10.910 -11.298 1.00 83.81 90 SER A C 1
ATOM 747 O O . SER A 1 90 ? 11.335 -11.480 -10.252 1.00 83.81 90 SER A O 1
ATOM 749 N N . ASP A 1 91 ? 12.273 -9.732 -11.316 1.00 82.06 91 ASP A N 1
ATOM 750 C CA . ASP A 1 91 ? 12.689 -9.045 -10.087 1.00 82.06 91 ASP A CA 1
ATOM 751 C C . ASP A 1 91 ? 11.481 -8.681 -9.222 1.00 82.06 91 ASP A C 1
ATOM 753 O O . ASP A 1 91 ? 11.499 -8.894 -8.014 1.00 82.06 91 ASP A O 1
ATOM 757 N N . GLU A 1 92 ? 10.398 -8.202 -9.833 1.00 82.94 92 GLU A N 1
ATOM 758 C CA . GLU A 1 92 ? 9.153 -7.902 -9.126 1.00 82.94 92 GLU A CA 1
ATOM 759 C C . GLU A 1 92 ? 8.617 -9.128 -8.397 1.00 82.94 92 GLU A C 1
ATOM 761 O O . GLU A 1 92 ? 8.322 -9.059 -7.204 1.00 82.94 92 GLU A O 1
ATOM 766 N N . ILE A 1 93 ? 8.524 -10.259 -9.099 1.00 88.69 93 ILE A N 1
ATOM 767 C CA . ILE A 1 93 ? 8.047 -11.512 -8.513 1.00 88.69 93 ILE A CA 1
ATOM 768 C C . ILE A 1 93 ? 8.976 -11.966 -7.385 1.00 88.69 93 ILE A C 1
ATOM 770 O O . ILE A 1 93 ? 8.503 -12.439 -6.351 1.00 88.69 93 ILE A O 1
ATOM 774 N N . PHE A 1 94 ? 10.287 -11.784 -7.540 1.00 90.38 94 PHE A N 1
ATOM 775 C CA . PHE A 1 94 ? 11.261 -12.091 -6.499 1.00 90.38 94 PHE A CA 1
ATOM 776 C C . PHE A 1 94 ? 11.061 -11.227 -5.244 1.00 90.38 94 PHE A C 1
ATOM 778 O O . PHE A 1 94 ? 11.000 -11.764 -4.135 1.00 90.38 94 PHE A O 1
ATOM 785 N N . TYR A 1 95 ? 10.912 -9.908 -5.391 1.00 90.31 95 TYR A N 1
ATOM 786 C CA . TYR A 1 95 ? 10.675 -9.006 -4.259 1.00 90.31 95 TYR A CA 1
ATOM 787 C C . TYR A 1 95 ? 9.314 -9.243 -3.605 1.00 90.31 95 TYR A C 1
ATOM 789 O O . TYR A 1 95 ? 9.239 -9.308 -2.377 1.00 90.31 95 TYR A O 1
ATOM 797 N N . LEU A 1 96 ? 8.260 -9.446 -4.400 1.00 92.31 96 LEU A N 1
ATOM 798 C CA . LEU A 1 96 ? 6.931 -9.773 -3.892 1.00 92.31 96 LEU A CA 1
ATOM 799 C C . LEU A 1 96 ? 6.954 -11.083 -3.101 1.00 92.31 96 LEU A C 1
ATOM 801 O O . LEU A 1 96 ? 6.424 -11.136 -1.996 1.00 92.31 96 LEU A O 1
ATOM 805 N N . ARG A 1 97 ? 7.610 -12.129 -3.619 1.00 92.94 97 ARG A N 1
ATOM 806 C CA . ARG A 1 97 ? 7.770 -13.402 -2.906 1.00 92.94 97 ARG A CA 1
ATOM 807 C C . ARG A 1 97 ? 8.442 -13.199 -1.551 1.00 92.94 97 ARG A C 1
ATOM 809 O O . ARG A 1 97 ? 7.924 -13.678 -0.548 1.00 92.94 97 ARG A O 1
ATOM 816 N N . ARG A 1 98 ? 9.565 -12.476 -1.511 1.00 91.75 98 ARG A N 1
ATOM 817 C CA . ARG A 1 98 ? 10.281 -12.203 -0.254 1.00 91.75 98 ARG A CA 1
ATOM 818 C C . ARG A 1 98 ? 9.417 -11.440 0.743 1.00 91.75 98 ARG A C 1
ATOM 820 O O . ARG A 1 98 ? 9.474 -11.731 1.932 1.00 91.75 98 ARG A O 1
ATOM 827 N N . TRP A 1 99 ? 8.623 -10.489 0.262 1.00 94.75 99 TRP A N 1
ATOM 828 C CA . TRP A 1 99 ? 7.681 -9.753 1.095 1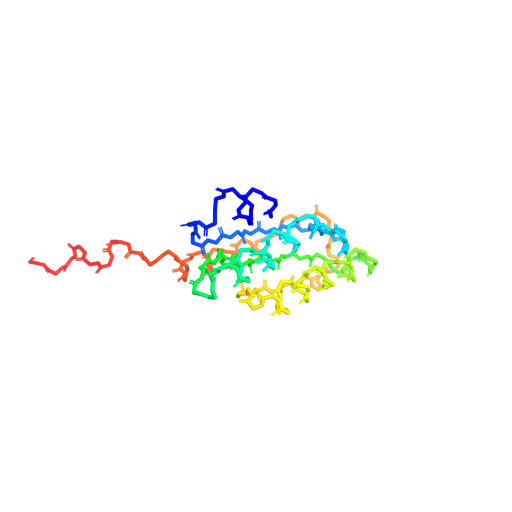.00 94.75 99 TRP A CA 1
ATOM 829 C C . TRP A 1 99 ? 6.580 -10.667 1.654 1.00 94.75 99 TRP A C 1
ATOM 831 O O . TRP A 1 99 ? 6.324 -10.665 2.856 1.00 94.75 99 TRP A O 1
ATOM 841 N N . VAL A 1 100 ? 5.987 -11.528 0.821 1.00 93.44 100 VAL A N 1
ATOM 842 C CA . VAL A 1 100 ? 4.985 -12.514 1.263 1.00 93.44 100 VAL A CA 1
ATOM 843 C C . VAL A 1 100 ? 5.563 -13.474 2.309 1.00 93.44 100 VAL A C 1
ATOM 845 O O . VAL A 1 100 ? 4.920 -13.713 3.327 1.00 93.44 100 VAL A O 1
ATOM 848 N N . GLU A 1 101 ? 6.784 -13.976 2.106 1.00 91.94 101 GLU A N 1
ATOM 849 C CA . GLU A 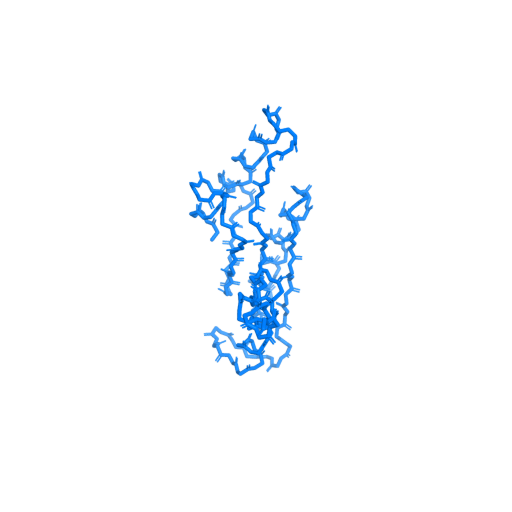1 101 ? 7.480 -14.867 3.052 1.00 91.94 101 GLU A CA 1
ATOM 850 C C . GLU A 1 101 ? 7.756 -14.205 4.417 1.00 91.94 101 GLU A C 1
ATOM 852 O O . GLU A 1 101 ? 7.880 -14.901 5.423 1.00 91.94 101 GLU A O 1
ATOM 857 N N . GLN A 1 102 ? 7.845 -12.872 4.474 1.00 90.56 102 GLN A N 1
ATOM 858 C CA . GLN A 1 102 ? 7.959 -12.122 5.731 1.00 90.56 102 GLN A CA 1
ATOM 859 C C . GLN A 1 102 ? 6.606 -11.941 6.426 1.00 90.56 102 GLN A C 1
ATOM 861 O O . GLN A 1 102 ? 6.549 -11.943 7.654 1.00 90.56 102 GLN A O 1
ATOM 866 N N . MET A 1 103 ? 5.528 -11.765 5.657 1.00 88.62 103 MET A N 1
ATOM 867 C CA . MET A 1 103 ? 4.180 -11.544 6.194 1.00 88.62 103 MET A CA 1
ATOM 868 C C . MET A 1 103 ? 3.518 -12.839 6.674 1.00 88.62 103 MET A C 1
ATOM 870 O O . MET A 1 103 ? 2.739 -12.822 7.625 1.00 88.62 103 MET A O 1
ATOM 874 N N . ILE A 1 104 ? 3.816 -13.960 6.015 1.00 85.62 104 ILE A N 1
ATOM 875 C CA . ILE A 1 104 ? 3.265 -15.277 6.331 1.00 85.62 104 ILE A CA 1
ATOM 876 C C . ILE A 1 104 ? 4.429 -16.170 6.772 1.00 85.62 104 ILE A C 1
ATOM 878 O O . ILE A 1 104 ? 5.097 -16.766 5.922 1.00 85.62 104 ILE A O 1
ATOM 882 N N . PRO A 1 105 ? 4.718 -16.267 8.084 1.00 71.38 105 PRO A N 1
ATOM 883 C CA . PRO A 1 105 ? 5.780 -17.141 8.558 1.00 71.38 105 PRO A CA 1
ATOM 884 C C . PRO A 1 105 ? 5.483 -18.593 8.154 1.00 71.38 105 PRO A C 1
ATOM 886 O O . PRO A 1 105 ? 4.379 -19.093 8.368 1.00 71.38 105 PRO A O 1
ATOM 889 N N . ASN A 1 106 ? 6.475 -19.261 7.551 1.00 64.50 106 ASN A N 1
ATOM 890 C CA . ASN A 1 106 ? 6.383 -20.656 7.109 1.00 64.50 106 ASN A CA 1
ATOM 891 C C . ASN A 1 106 ? 5.901 -21.567 8.249 1.00 64.50 106 ASN A C 1
ATOM 893 O O . ASN A 1 106 ? 6.649 -21.812 9.198 1.00 64.50 106 ASN A O 1
ATOM 897 N N . LEU A 1 107 ? 4.691 -22.117 8.113 1.00 57.50 107 LEU A N 1
ATOM 898 C CA . LEU A 1 107 ? 4.134 -23.100 9.050 1.00 57.50 107 LEU A CA 1
ATOM 899 C C . LEU A 1 107 ? 5.004 -24.374 9.123 1.00 57.50 107 LEU A C 1
ATOM 901 O O . LEU A 1 107 ? 5.134 -24.969 10.190 1.00 57.50 107 LEU A O 1
ATOM 905 N N . ASP A 1 108 ? 5.696 -24.724 8.033 1.00 57.69 108 ASP A N 1
ATOM 906 C CA . ASP A 1 108 ? 6.487 -25.959 7.918 1.00 57.69 108 ASP A CA 1
ATOM 907 C C . ASP A 1 108 ? 7.842 -25.938 8.647 1.00 57.69 108 ASP A C 1
ATOM 909 O O . ASP A 1 108 ? 8.444 -26.991 8.857 1.00 57.69 108 ASP A O 1
ATOM 913 N N . ARG A 1 109 ? 8.351 -24.776 9.088 1.00 52.53 109 ARG A N 1
ATOM 914 C CA . ARG A 1 109 ? 9.618 -24.741 9.853 1.00 52.53 109 ARG A CA 1
ATOM 915 C C . ARG A 1 109 ? 9.486 -25.279 11.279 1.00 52.53 109 ARG A C 1
ATOM 917 O O . ARG A 1 109 ? 10.500 -25.638 11.869 1.00 52.53 109 ARG A O 1
ATOM 924 N N . ASN A 1 110 ? 8.265 -25.378 11.804 1.00 47.88 110 ASN A N 1
ATOM 925 C CA . ASN A 1 110 ? 8.001 -25.876 13.156 1.00 47.88 110 ASN A CA 1
ATOM 926 C C . ASN A 1 110 ? 7.572 -27.355 13.196 1.00 47.88 110 ASN A C 1
ATOM 928 O O . ASN A 1 110 ? 7.372 -27.886 14.282 1.00 47.88 110 ASN A O 1
ATOM 932 N N . ALA A 1 111 ? 7.449 -28.035 12.050 1.00 50.16 111 ALA A N 1
ATOM 933 C CA . ALA A 1 111 ? 6.984 -29.426 11.982 1.00 50.16 111 ALA A CA 1
ATOM 934 C C . ALA A 1 111 ? 8.105 -30.486 12.083 1.00 50.16 111 ALA A C 1
ATOM 936 O O . ALA A 1 111 ? 7.807 -31.674 12.103 1.00 50.16 111 ALA A O 1
ATOM 937 N N . ASN A 1 112 ? 9.380 -30.081 12.168 1.00 43.56 112 ASN A N 1
ATOM 938 C CA . ASN A 1 112 ? 10.538 -30.995 12.164 1.00 43.56 112 ASN A CA 1
ATOM 939 C C . ASN A 1 112 ? 11.335 -31.026 13.484 1.00 43.56 112 ASN A C 1
ATOM 941 O O . ASN A 1 112 ? 12.523 -31.338 13.480 1.00 43.56 112 ASN A O 1
ATOM 945 N N . TYR A 1 113 ? 10.694 -30.728 14.615 1.00 46.59 113 TYR A N 1
ATOM 946 C CA . TYR A 1 113 ? 11.276 -30.956 15.942 1.00 46.59 113 TYR A CA 1
ATOM 947 C C . TYR A 1 113 ? 10.282 -31.685 16.852 1.00 46.59 113 TYR A C 1
ATOM 949 O O . TYR A 1 113 ? 9.709 -31.081 17.755 1.00 46.59 113 TYR A O 1
ATOM 957 N N . HIS A 1 114 ? 10.096 -32.983 16.608 1.00 39.47 114 HIS A N 1
ATOM 958 C CA . HIS A 1 114 ? 9.597 -33.952 17.586 1.00 39.47 114 HIS A CA 1
ATOM 959 C C . HIS A 1 114 ? 10.332 -35.277 17.410 1.00 39.47 114 HIS A C 1
ATOM 961 O O . HIS A 1 114 ? 10.469 -35.715 16.246 1.00 39.47 114 HIS A O 1
#

Radius of gyration: 15.84 Å; chains: 1; bounding box: 28×46×37 Å

Secondary structure (DSSP, 8-state):
-HHHHHT-TTSSEEEEES----TT-HHHHHHHHHHHH-TT----EEEEEEESS-HHHHHHHHHHHHHHHHTT--EEEEEE-S---S---HHHHHHHHHHHHHHS--GGGGSS--

Organism: NCBI:txid46732

InterPro domains:
  IPR029058 Alpha/Beta hydrolase fold [G3DSA:3.40.50.1820] (1-110)

Foldseek 3Di:
DCCQQQPVFVDQADEEELDADDPPHVSLVRLVVVCVVPVPRGGHAYEYEYEPLDVVSVVRSVVRQVSCVVSVHNYHYYYDDPNDHRDDDPVNVVVVVVVVCVSDPDPVVPVPDD